Protein AF-A0A4U0WLJ9-F1 (afdb_monomer)

InterPro domains:
  IPR011032 GroES-like superfamily [SSF50129] (24-59)

Solvent-accessible surface area (backbone atoms only — not comparable to full-atom values): 4509 Å² total; per-residue (Å²): 135,84,83,79,78,79,76,72,80,88,71,83,64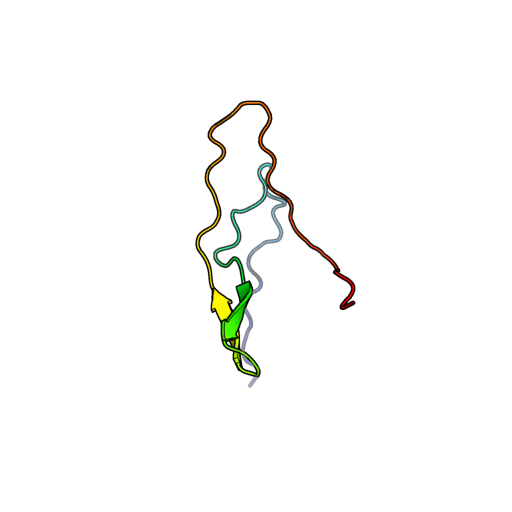,99,50,82,71,79,62,98,64,43,74,39,81,44,77,80,49,93,97,41,72,45,83,45,75,45,85,78,83,80,77,88,50,98,86,56,81,90,79,85,82,86,79,79,86,87,132

Sequence (59 aa):
MGEKVSQLPRETPKHPTIRASNSSFVLEKAGSVKYEDRPIPELKSPYDVLVNVKFTGIC

Secondary structure (DSSP, 8-state):
-------------SS----S--EEEEEEETTEEEEEE-PPPPP-STT------------

Radius of gyration: 16.76 Å; Cα contacts (8 Å, |Δi|>4): 34; chains: 1; bounding box: 43×35×43 Å

Mean predicted aligned error: 11.37 Å

Structure (mmCIF, N/CA/C/O backbone):
data_AF-A0A4U0WLJ9-F1
#
_entry.id   AF-A0A4U0WLJ9-F1
#
loop_
_atom_site.group_PDB
_atom_site.id
_atom_site.type_symbol
_atom_site.label_atom_id
_atom_site.label_alt_id
_atom_site.lab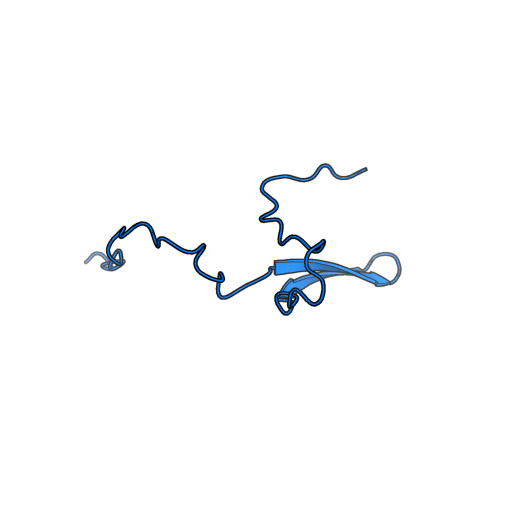el_comp_id
_atom_site.label_asym_id
_atom_site.label_entity_id
_atom_site.label_seq_id
_atom_site.pdbx_PDB_ins_code
_atom_site.Cartn_x
_atom_site.Cartn_y
_atom_site.Cartn_z
_atom_site.occupancy
_atom_site.B_iso_or_equiv
_atom_site.auth_seq_id
_atom_site.auth_comp_id
_atom_site.auth_asym_id
_atom_site.auth_atom_id
_atom_site.pdbx_PDB_model_num
ATOM 1 N N . MET A 1 1 ? -27.335 27.131 -17.048 1.00 41.16 1 MET A N 1
ATOM 2 C CA . MET A 1 1 ? -26.240 27.114 -18.041 1.00 41.16 1 MET A CA 1
ATOM 3 C C . MET A 1 1 ? -25.185 26.145 -17.540 1.00 41.16 1 MET A C 1
ATOM 5 O O . MET A 1 1 ? -24.716 26.331 -16.429 1.00 41.16 1 MET A O 1
ATOM 9 N N . GLY A 1 2 ? -24.932 25.063 -18.278 1.00 40.59 2 GLY A N 1
ATOM 10 C CA . GLY A 1 2 ? -24.104 23.944 -17.820 1.00 40.59 2 GLY A CA 1
ATOM 11 C C . GLY A 1 2 ? -22.614 24.279 -17.765 1.00 40.59 2 GLY A C 1
ATOM 12 O O . GLY A 1 2 ? -22.069 24.856 -18.706 1.00 40.59 2 GLY A O 1
ATOM 13 N N . GLU A 1 3 ? -21.965 23.895 -16.669 1.00 39.28 3 GLU A N 1
ATOM 14 C CA . GLU A 1 3 ? -20.513 23.924 -16.537 1.00 39.28 3 GLU A CA 1
ATOM 15 C C . GLU A 1 3 ? -19.891 22.913 -17.506 1.00 39.28 3 GLU A C 1
ATOM 17 O O . GLU A 1 3 ? -20.089 21.700 -17.413 1.00 39.28 3 GLU A O 1
ATOM 22 N N . LYS A 1 4 ? -19.134 23.428 -18.477 1.00 39.53 4 LYS A N 1
ATOM 23 C CA . LYS A 1 4 ? -18.248 22.622 -19.311 1.00 39.53 4 LYS A CA 1
ATOM 24 C C . LYS A 1 4 ? -17.132 22.064 -18.428 1.00 39.53 4 LYS A C 1
ATOM 26 O O . LYS A 1 4 ? -16.133 22.735 -18.191 1.00 39.53 4 LYS A O 1
ATOM 31 N N . VAL A 1 5 ? -17.257 20.804 -18.023 1.00 48.47 5 VAL A N 1
ATOM 32 C CA . VAL A 1 5 ? -16.096 19.990 -17.654 1.00 48.47 5 VAL A CA 1
ATOM 33 C C . VAL A 1 5 ? -15.347 19.720 -18.957 1.00 48.47 5 VAL A C 1
ATOM 35 O O . VAL A 1 5 ? -15.724 18.846 -19.738 1.00 48.47 5 VAL A O 1
ATOM 38 N N . SER A 1 6 ? -14.345 20.545 -19.264 1.00 46.38 6 SER A N 1
ATOM 39 C CA . SER A 1 6 ? -13.466 20.351 -20.415 1.00 46.38 6 SER A CA 1
ATOM 40 C C . SER A 1 6 ? -12.708 19.039 -20.237 1.00 46.38 6 SER A C 1
ATOM 42 O O . SER A 1 6 ? -11.700 18.971 -19.538 1.00 46.38 6 SER A O 1
ATOM 44 N N . GLN A 1 7 ? -13.239 17.984 -20.851 1.00 52.47 7 GLN A N 1
ATOM 45 C CA . GLN A 1 7 ? -12.561 16.710 -21.029 1.00 52.47 7 GLN A CA 1
ATOM 46 C C . GLN A 1 7 ? -11.266 16.973 -21.804 1.00 52.47 7 GLN A C 1
ATOM 48 O O . GLN A 1 7 ? -11.299 17.286 -22.994 1.00 52.47 7 GLN A O 1
ATOM 53 N N . LEU A 1 8 ? -10.131 16.881 -21.110 1.00 52.81 8 LEU A N 1
ATOM 54 C CA . LEU A 1 8 ? -8.817 16.819 -21.744 1.00 52.81 8 LEU A CA 1
ATOM 55 C C . LEU A 1 8 ? -8.773 15.590 -22.682 1.00 52.81 8 LEU A C 1
ATOM 57 O O . LEU A 1 8 ? -9.377 14.561 -22.350 1.00 52.81 8 LEU A O 1
ATOM 61 N N . PRO A 1 9 ? -8.111 15.673 -23.852 1.00 44.53 9 PRO A N 1
ATOM 62 C CA . PRO A 1 9 ? -8.132 14.610 -24.854 1.00 44.53 9 PRO A CA 1
ATOM 63 C C . PRO A 1 9 ? -7.598 13.290 -24.288 1.00 44.53 9 PRO A C 1
ATOM 65 O O . PRO A 1 9 ? -6.569 13.260 -23.614 1.00 44.53 9 PRO A O 1
ATOM 68 N N . ARG A 1 10 ? -8.294 12.186 -24.584 1.00 50.16 10 ARG A N 1
ATOM 69 C CA . A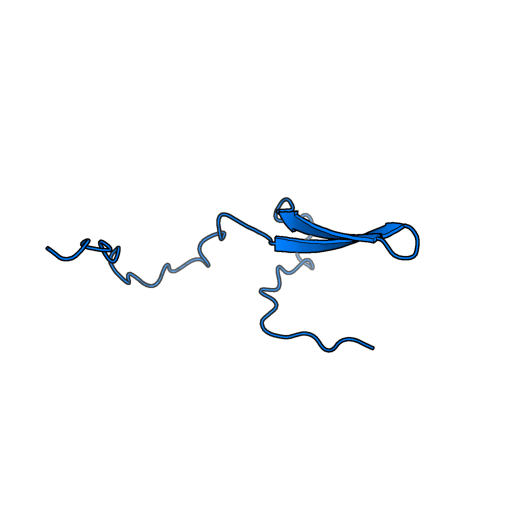RG A 1 10 ? -7.883 10.817 -24.238 1.00 50.16 10 ARG A CA 1
ATOM 70 C C . ARG A 1 10 ? -6.782 10.336 -25.188 1.00 50.16 10 ARG A C 1
ATOM 72 O O . ARG A 1 10 ? -6.979 9.387 -25.936 1.00 50.16 10 ARG A O 1
ATOM 79 N N . GLU A 1 11 ? -5.631 10.990 -25.166 1.00 42.62 11 GLU A N 1
ATOM 80 C CA . GLU A 1 11 ? -4.403 10.411 -25.710 1.00 42.62 11 GLU A CA 1
ATOM 81 C C . GLU A 1 11 ? -3.905 9.398 -24.673 1.00 42.62 11 GLU A C 1
ATOM 83 O O . GLU A 1 11 ? -3.570 9.775 -23.550 1.00 42.62 11 GLU A O 1
ATOM 88 N N . THR A 1 12 ? -3.915 8.099 -24.990 1.00 48.09 12 THR A N 1
ATOM 89 C CA . THR A 1 12 ? -3.330 7.083 -24.103 1.00 48.09 12 THR A CA 1
ATOM 90 C C . THR A 1 12 ? -1.824 7.325 -24.016 1.00 48.09 12 THR A C 1
ATOM 92 O O . THR A 1 12 ? -1.130 7.149 -25.023 1.00 48.09 12 THR A O 1
ATOM 95 N N . PRO A 1 13 ? -1.285 7.723 -22.853 1.00 46.25 13 PRO A N 1
ATOM 96 C CA . PRO A 1 13 ? 0.127 8.027 -22.751 1.00 46.25 13 PRO A CA 1
ATOM 97 C C . PRO A 1 13 ? 0.910 6.704 -22.814 1.00 46.25 13 PRO A C 1
ATOM 99 O O . PRO A 1 13 ? 0.600 5.747 -22.107 1.00 46.25 13 PRO A O 1
ATOM 102 N N . LYS A 1 14 ? 1.928 6.639 -23.689 1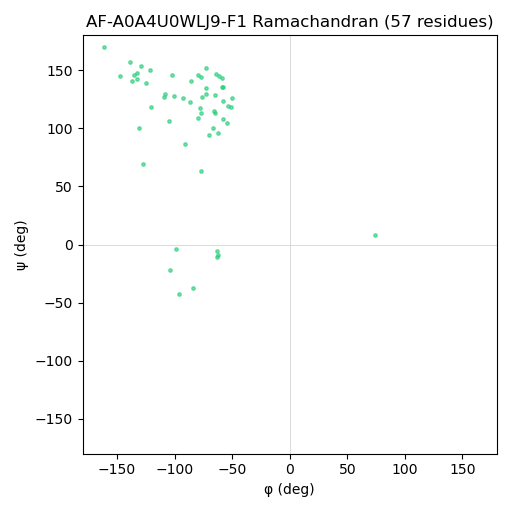.00 48.69 14 LYS A N 1
ATOM 103 C CA . LYS A 1 14 ? 2.835 5.475 -23.863 1.00 48.69 14 LYS A CA 1
ATOM 104 C C . LYS A 1 14 ? 3.665 5.157 -22.606 1.00 48.69 14 LYS A C 1
ATOM 106 O O . LYS A 1 14 ? 4.380 4.162 -22.560 1.00 48.69 14 LYS A O 1
ATOM 111 N N . HIS A 1 15 ? 3.560 6.013 -21.597 1.00 49.69 15 HIS A N 1
ATOM 112 C CA . HIS A 1 15 ? 4.058 5.847 -20.245 1.00 49.69 15 HIS A CA 1
ATOM 113 C C . HIS A 1 15 ? 2.862 6.037 -19.308 1.00 49.69 15 HIS A C 1
ATOM 115 O O . HIS A 1 15 ? 2.065 6.940 -19.575 1.00 49.69 15 HIS A O 1
ATOM 121 N N . PRO A 1 16 ? 2.688 5.242 -18.237 1.00 53.97 16 PRO A N 1
ATOM 122 C CA . PRO A 1 16 ? 1.660 5.547 -17.253 1.00 53.97 16 PRO A CA 1
ATOM 123 C C . PRO A 1 16 ? 1.890 6.989 -16.805 1.00 53.97 16 PRO A C 1
ATOM 125 O O . PRO A 1 16 ? 2.972 7.327 -16.329 1.00 53.97 16 PRO A O 1
ATOM 128 N N . THR A 1 17 ? 0.908 7.862 -17.031 1.00 54.38 17 THR A N 1
ATOM 129 C CA . THR A 1 17 ? 0.920 9.190 -16.430 1.00 54.38 17 THR A CA 1
ATOM 130 C C . THR A 1 17 ? 1.159 8.975 -14.949 1.00 54.38 17 THR A C 1
ATOM 132 O O . THR A 1 17 ? 0.378 8.272 -14.300 1.00 54.38 17 THR A O 1
ATOM 135 N N . ILE A 1 18 ? 2.267 9.509 -14.429 1.00 58.94 18 ILE A N 1
ATOM 136 C CA . ILE A 1 18 ? 2.448 9.634 -12.988 1.00 58.94 18 ILE A CA 1
ATOM 137 C C . ILE A 1 18 ? 1.213 10.406 -12.539 1.00 58.94 18 ILE A C 1
ATOM 139 O O . ILE A 1 18 ? 1.037 11.577 -12.881 1.00 58.94 18 ILE A O 1
ATOM 143 N N . ARG A 1 19 ? 0.264 9.698 -11.921 1.00 63.03 19 ARG A N 1
ATOM 144 C CA . ARG A 1 19 ? -0.938 10.326 -11.386 1.00 63.03 19 ARG A CA 1
ATOM 145 C C . ARG A 1 19 ? -0.435 11.365 -10.395 1.00 63.03 19 ARG A C 1
ATOM 147 O O . ARG A 1 19 ? 0.474 11.073 -9.630 1.00 63.03 19 ARG A O 1
ATOM 154 N N . ALA A 1 20 ? -1.001 12.566 -10.421 1.00 70.12 20 ALA A N 1
ATOM 155 C CA . ALA A 1 20 ? -0.559 13.638 -9.532 1.00 70.12 20 ALA A CA 1
ATOM 156 C C . ALA A 1 20 ? -0.750 13.305 -8.037 1.00 70.12 20 ALA A C 1
ATOM 158 O O . ALA A 1 20 ? -0.265 14.050 -7.197 1.00 70.12 20 ALA A O 1
ATOM 159 N N . SER A 1 21 ? -1.450 12.208 -7.718 1.00 87.38 21 SER A N 1
ATOM 160 C CA . SER A 1 21 ? -1.716 11.739 -6.365 1.00 87.38 21 SER A CA 1
ATOM 161 C C . SER A 1 21 ? -1.440 10.239 -6.191 1.00 87.38 21 SER A C 1
ATOM 163 O O . SER A 1 21 ? -1.670 9.424 -7.093 1.0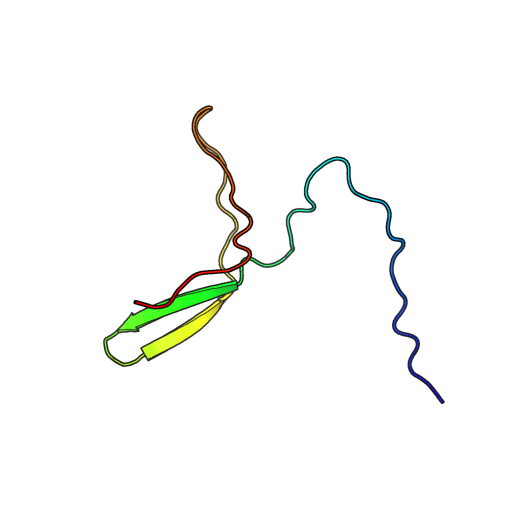0 87.38 21 SER A O 1
ATOM 165 N N . ASN A 1 22 ? -0.999 9.876 -4.990 1.00 94.44 22 ASN A N 1
ATOM 166 C CA . ASN A 1 22 ? -0.911 8.524 -4.447 1.00 94.44 22 ASN A CA 1
ATOM 167 C C . ASN A 1 22 ? -1.629 8.499 -3.085 1.00 94.44 22 ASN A C 1
ATOM 169 O O . ASN A 1 22 ? -1.033 8.414 -2.007 1.00 94.44 22 ASN A O 1
ATOM 173 N N . SER A 1 23 ? -2.954 8.634 -3.159 1.00 94.12 23 SER A N 1
ATOM 174 C CA . SER A 1 23 ? -3.829 8.679 -1.991 1.00 94.12 23 SER A CA 1
ATOM 175 C C . SER A 1 23 ? -3.812 7.358 -1.232 1.00 94.12 23 SER A C 1
ATOM 177 O O . SER A 1 23 ? -4.012 6.287 -1.803 1.00 94.12 23 SER A O 1
ATOM 179 N N . SER A 1 24 ? -3.581 7.452 0.070 1.00 95.62 24 SER A N 1
ATOM 180 C CA . SER A 1 24 ? -3.303 6.322 0.942 1.00 95.62 24 SER A CA 1
ATOM 181 C C . SER A 1 24 ? -4.101 6.435 2.236 1.00 95.62 24 SER A C 1
ATOM 183 O O . SER A 1 24 ? -4.303 7.528 2.764 1.00 95.62 24 SER A O 1
ATOM 185 N N . PHE A 1 25 ? -4.513 5.289 2.776 1.00 96.56 25 PHE A N 1
ATOM 186 C CA . PHE A 1 25 ? -4.970 5.200 4.159 1.00 96.56 25 PHE A CA 1
ATOM 187 C C . PHE A 1 25 ? -3.760 4.971 5.066 1.00 96.56 25 PHE A C 1
ATOM 189 O O . PHE A 1 25 ? -3.018 4.008 4.878 1.00 96.56 25 PHE A O 1
ATOM 196 N N . VAL A 1 26 ? -3.553 5.852 6.040 1.00 96.75 26 VAL A N 1
ATOM 197 C CA . VAL A 1 26 ? -2.413 5.818 6.961 1.00 96.75 26 VAL A CA 1
ATOM 198 C C . VAL A 1 26 ? -2.941 5.693 8.380 1.00 96.75 26 VAL A C 1
ATOM 200 O O . VAL A 1 26 ? -3.667 6.561 8.862 1.00 96.75 26 VAL A O 1
ATOM 203 N N . LEU A 1 27 ? -2.585 4.602 9.055 1.00 97.31 27 LEU A N 1
ATOM 204 C CA . LEU A 1 27 ? -2.855 4.435 10.478 1.00 97.31 27 LEU A CA 1
ATOM 205 C C . LEU A 1 27 ? -1.806 5.221 11.268 1.00 97.31 27 LEU A C 1
ATOM 207 O O . LEU A 1 27 ? -0.642 4.832 11.312 1.00 97.31 27 LEU A O 1
ATOM 211 N N . GLU A 1 28 ? -2.209 6.322 11.894 1.00 97.25 28 GLU A N 1
ATOM 212 C CA . GLU A 1 28 ? -1.291 7.141 12.696 1.00 97.25 28 GLU A CA 1
ATOM 213 C C . GLU A 1 28 ? -1.134 6.605 14.119 1.00 97.25 28 GLU A C 1
ATOM 215 O O . GLU A 1 28 ? -0.059 6.665 14.711 1.00 97.25 28 GLU A O 1
ATOM 220 N N . LYS A 1 29 ? -2.238 6.110 14.683 1.00 96.75 29 LYS A N 1
ATOM 221 C CA . LYS A 1 29 ? -2.338 5.518 16.020 1.00 96.75 29 LYS A CA 1
ATOM 222 C C . LYS A 1 29 ? -3.605 4.673 16.107 1.00 96.75 29 LYS A C 1
ATOM 224 O O . LYS A 1 29 ? -4.472 4.761 15.237 1.00 96.75 29 LYS A O 1
ATOM 229 N N . ALA A 1 30 ? -3.744 3.894 17.179 1.00 97.44 30 ALA A N 1
ATOM 230 C CA . ALA A 1 30 ? -4.959 3.126 17.441 1.00 97.44 30 ALA A CA 1
ATOM 231 C C . ALA A 1 30 ? -6.215 4.014 17.328 1.00 97.44 30 ALA A C 1
ATOM 233 O O . ALA A 1 30 ? -6.290 5.080 17.942 1.00 97.44 30 ALA A O 1
ATOM 234 N N . GLY A 1 31 ? -7.175 3.586 16.505 1.00 96.88 31 GLY A N 1
ATOM 235 C CA . GLY A 1 31 ? -8.426 4.310 16.258 1.00 96.88 31 GLY A CA 1
ATOM 236 C C . GLY A 1 31 ? -8.319 5.569 15.384 1.00 96.88 31 GLY A C 1
ATOM 237 O O . GLY A 1 31 ? -9.302 6.294 15.283 1.00 96.88 31 GLY A O 1
ATOM 238 N N . SER A 1 32 ? -7.169 5.855 14.756 1.00 97.50 32 SER A N 1
ATOM 239 C CA . SER A 1 32 ? -6.969 7.051 13.921 1.00 97.50 32 SER A CA 1
ATOM 240 C C . SER A 1 32 ? -6.353 6.694 12.572 1.00 97.50 32 SER A C 1
ATOM 242 O O . SER A 1 32 ? -5.138 6.514 12.458 1.00 97.50 32 SER A O 1
ATOM 244 N N . VAL A 1 33 ? -7.201 6.623 11.547 1.00 97.31 33 VAL A N 1
ATOM 245 C CA . VAL A 1 33 ? -6.797 6.436 10.149 1.00 97.31 33 VAL A CA 1
ATOM 246 C C . VAL A 1 33 ? -7.018 7.742 9.393 1.00 97.31 33 VAL A C 1
ATOM 248 O O . VAL A 1 33 ? -8.110 8.307 9.442 1.00 97.31 33 VAL A O 1
ATOM 251 N N . LYS A 1 34 ? -5.997 8.208 8.674 1.00 97.50 34 LYS A N 1
ATOM 252 C CA . LYS A 1 34 ? -6.091 9.340 7.747 1.00 97.50 34 LYS A CA 1
ATOM 253 C C . LYS A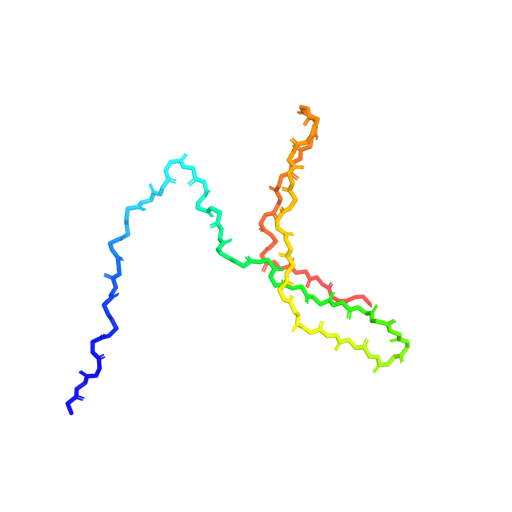 1 34 ? -6.159 8.859 6.313 1.00 97.50 34 LYS A C 1
ATOM 255 O O . LYS A 1 34 ? -5.515 7.877 5.961 1.00 97.50 34 LYS A O 1
ATOM 260 N N . TYR A 1 35 ? -6.909 9.584 5.495 1.00 96.62 35 TYR A N 1
ATOM 261 C CA . TYR A 1 35 ? -6.848 9.466 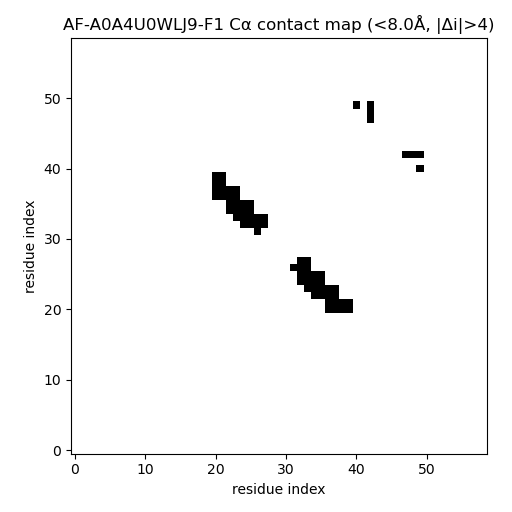4.048 1.00 96.62 35 TYR A CA 1
ATOM 262 C C . TYR A 1 35 ? -6.098 10.681 3.512 1.00 96.62 35 TYR A C 1
ATOM 264 O O . TYR A 1 35 ? -6.609 11.800 3.564 1.00 96.62 35 TYR A O 1
ATOM 272 N N . GLU A 1 36 ? -4.862 10.469 3.080 1.00 95.69 36 GLU A N 1
ATOM 273 C CA . GLU A 1 36 ? -3.945 11.541 2.693 1.00 95.69 36 GLU A CA 1
ATOM 274 C C . GLU A 1 36 ? -3.160 11.181 1.435 1.00 95.69 36 GLU A C 1
ATOM 276 O O . GLU A 1 36 ? -2.998 10.008 1.091 1.00 95.69 36 GLU A O 1
ATOM 281 N N . ASP A 1 37 ? -2.678 12.203 0.734 1.00 95.38 37 ASP A N 1
ATOM 282 C CA . ASP A 1 37 ? -1.777 12.008 -0.392 1.00 95.38 37 ASP A CA 1
ATOM 283 C C . ASP A 1 37 ? -0.352 11.703 0.082 1.00 95.38 37 ASP A C 1
ATOM 285 O O . ASP A 1 37 ? 0.107 12.223 1.101 1.00 95.38 37 ASP A O 1
ATOM 289 N N . ARG A 1 38 ? 0.350 10.842 -0.656 1.00 94.44 38 ARG A N 1
ATOM 290 C CA . ARG A 1 38 ? 1.718 10.417 -0.349 1.00 94.44 38 ARG A CA 1
ATOM 291 C C . ARG A 1 38 ? 2.598 10.579 -1.584 1.00 94.44 38 ARG A C 1
ATOM 293 O O . ARG A 1 38 ? 2.101 10.475 -2.699 1.00 94.44 38 ARG A O 1
ATOM 300 N N . PRO A 1 39 ? 3.916 10.777 -1.431 1.00 93.75 39 PRO A N 1
ATOM 301 C CA . PRO A 1 39 ? 4.809 10.784 -2.582 1.00 93.75 39 PRO A CA 1
ATOM 302 C C . PRO A 1 39 ? 4.774 9.432 -3.306 1.00 93.75 39 PRO A C 1
ATOM 304 O O . PRO A 1 39 ? 4.643 8.373 -2.684 1.00 93.75 39 PRO A O 1
ATOM 307 N N . ILE A 1 40 ? 4.902 9.472 -4.631 1.00 93.19 40 ILE A N 1
ATOM 308 C CA . ILE A 1 40 ? 5.102 8.271 -5.445 1.00 93.19 40 ILE A CA 1
ATOM 309 C C . ILE A 1 40 ? 6.562 7.828 -5.276 1.00 93.19 40 ILE A C 1
ATOM 311 O O . ILE A 1 40 ? 7.454 8.657 -5.462 1.00 93.19 40 ILE A O 1
ATOM 315 N N . PRO A 1 41 ? 6.835 6.561 -4.912 1.00 92.19 41 PRO A N 1
ATOM 316 C CA . PRO A 1 41 ? 8.203 6.084 -4.746 1.00 92.19 41 PRO A CA 1
ATOM 317 C C . PRO A 1 41 ? 9.003 6.103 -6.052 1.00 92.19 41 PRO A C 1
ATOM 319 O O . PRO A 1 41 ? 8.475 5.818 -7.127 1.00 92.19 41 PRO A O 1
ATOM 322 N N . GLU A 1 42 ? 10.301 6.370 -5.941 1.00 92.44 42 GLU A N 1
ATOM 323 C CA . GLU A 1 42 ? 11.256 6.197 -7.036 1.00 92.44 42 GLU A CA 1
ATOM 324 C C . GLU A 1 42 ? 11.760 4.750 -7.080 1.00 92.44 42 GLU A C 1
ATOM 326 O O . GLU A 1 42 ? 12.029 4.147 -6.038 1.00 92.44 42 GLU A O 1
ATOM 331 N N . LEU A 1 43 ? 11.927 4.206 -8.287 1.00 95.12 43 LEU A N 1
ATOM 332 C CA . LEU A 1 43 ? 12.539 2.895 -8.499 1.00 95.12 43 LEU A CA 1
ATOM 333 C C . LEU A 1 43 ? 14.060 3.028 -8.377 1.00 95.12 43 LEU A C 1
ATOM 335 O O . LEU A 1 43 ? 14.678 3.755 -9.155 1.00 95.12 43 LEU A O 1
ATOM 339 N N . LYS A 1 44 ? 14.665 2.344 -7.401 1.00 96.00 44 LYS A N 1
ATOM 340 C CA . LYS A 1 44 ? 16.111 2.437 -7.117 1.00 96.00 44 LYS A CA 1
ATOM 341 C C . LYS A 1 44 ? 16.885 1.221 -7.612 1.00 96.00 44 LYS A C 1
ATOM 343 O O . LYS A 1 44 ? 18.094 1.298 -7.810 1.00 96.00 44 LYS A O 1
ATOM 348 N N . SER A 1 45 ? 16.193 0.105 -7.794 1.00 97.12 45 SER A N 1
ATOM 349 C CA . SER A 1 45 ? 16.734 -1.174 -8.234 1.00 97.12 45 SER A CA 1
ATOM 350 C C . SER A 1 45 ? 16.052 -1.628 -9.529 1.00 97.12 45 SER A C 1
ATOM 352 O O . SER A 1 45 ? 14.865 -1.357 -9.720 1.00 97.12 45 SER A O 1
ATOM 354 N N . PRO A 1 46 ? 16.747 -2.383 -10.403 1.00 96.44 46 PRO A N 1
ATOM 355 C CA . PRO A 1 46 ? 16.125 -3.009 -11.574 1.00 96.44 46 PRO A CA 1
ATOM 356 C C . PRO A 1 46 ? 15.056 -4.055 -11.215 1.00 96.44 46 PRO A C 1
ATOM 358 O O . PRO A 1 46 ? 14.337 -4.517 -12.096 1.00 96.44 46 PRO A O 1
ATOM 361 N N . TYR A 1 47 ? 14.963 -4.443 -9.943 1.00 97.31 47 TYR A N 1
ATOM 362 C CA . TYR A 1 47 ? 13.974 -5.396 -9.442 1.00 97.31 47 TYR A CA 1
ATOM 363 C C . TYR A 1 47 ? 12.761 -4.725 -8.781 1.00 97.31 47 TYR A C 1
ATOM 365 O O . TYR A 1 47 ? 11.833 -5.422 -8.376 1.00 97.31 47 TYR A O 1
ATOM 373 N N . ASP A 1 48 ? 12.754 -3.394 -8.663 1.00 97.06 48 ASP A N 1
ATOM 374 C CA . ASP A 1 48 ? 11.624 -2.659 -8.100 1.00 97.06 48 ASP A CA 1
ATOM 375 C C . ASP A 1 48 ? 10.510 -2.506 -9.145 1.00 97.06 48 ASP A C 1
ATOM 377 O O . ASP A 1 48 ? 10.763 -2.303 -10.334 1.00 97.06 48 ASP A O 1
ATOM 381 N N . VAL A 1 49 ? 9.255 -2.532 -8.693 1.00 95.19 49 VAL A N 1
ATOM 382 C CA . VAL A 1 49 ? 8.086 -2.288 -9.549 1.00 95.19 49 VAL A CA 1
ATOM 383 C C . VAL A 1 49 ? 7.120 -1.305 -8.896 1.00 95.19 49 VAL A C 1
ATOM 385 O O . VAL A 1 49 ? 6.892 -1.343 -7.688 1.00 95.19 49 VAL A O 1
ATOM 388 N N . LEU A 1 50 ? 6.510 -0.436 -9.709 1.00 93.50 50 LEU A N 1
ATOM 389 C CA . LEU A 1 50 ? 5.394 0.411 -9.286 1.00 93.50 50 LEU A CA 1
ATOM 390 C C . LEU A 1 50 ? 4.067 -0.277 -9.601 1.00 93.50 50 LEU A C 1
ATOM 392 O O . LEU A 1 50 ? 3.795 -0.639 -10.746 1.00 93.50 50 LEU A O 1
ATOM 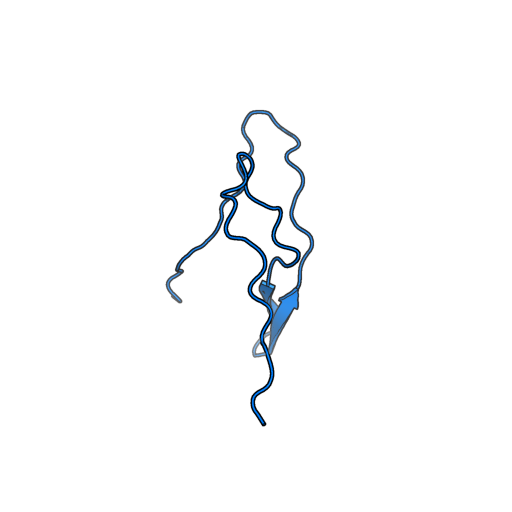396 N N . VAL A 1 51 ? 3.212 -0.407 -8.588 1.00 92.94 51 VAL A N 1
ATOM 397 C CA . VAL A 1 51 ? 1.897 -1.044 -8.714 1.00 92.94 51 VAL A CA 1
ATOM 398 C C . VAL A 1 51 ? 0.790 0.001 -8.608 1.00 92.94 51 VAL A C 1
ATOM 400 O O . VAL A 1 51 ? 0.701 0.743 -7.635 1.00 92.94 51 VAL A O 1
ATOM 403 N N . ASN A 1 52 ? -0.106 0.026 -9.596 1.00 91.94 52 ASN A N 1
ATOM 404 C CA . ASN A 1 52 ? -1.328 0.830 -9.559 1.00 91.94 52 ASN A CA 1
ATOM 405 C C . ASN A 1 52 ? -2.465 0.003 -8.948 1.00 91.94 52 ASN A C 1
ATOM 407 O O . ASN A 1 52 ? -3.211 -0.661 -9.675 1.00 91.94 52 ASN A O 1
ATOM 411 N N . VAL A 1 53 ? -2.562 0.025 -7.617 1.00 92.31 53 VAL A N 1
ATOM 412 C CA . VAL A 1 53 ? -3.570 -0.731 -6.861 1.00 92.31 53 VAL A CA 1
ATOM 413 C C . VAL A 1 53 ? -4.975 -0.335 -7.322 1.00 92.31 53 VAL A C 1
ATOM 415 O O . VAL A 1 53 ? -5.337 0.841 -7.320 1.00 92.31 53 VAL A O 1
ATOM 418 N N . LYS A 1 54 ? -5.768 -1.323 -7.754 1.00 92.50 54 LYS A N 1
ATOM 419 C CA . LYS A 1 54 ? -7.164 -1.118 -8.182 1.00 92.50 54 LYS A CA 1
ATOM 420 C C . LYS A 1 54 ? -8.159 -1.413 -7.074 1.00 92.50 54 LYS A C 1
ATOM 422 O O . LYS A 1 54 ? -9.099 -0.651 -6.891 1.00 92.50 54 LYS A O 1
ATOM 427 N N . PHE A 1 55 ? -7.924 -2.500 -6.347 1.00 94.94 55 PHE A N 1
ATOM 428 C CA . PHE A 1 55 ? -8.768 -2.973 -5.261 1.00 94.94 55 PHE A CA 1
ATOM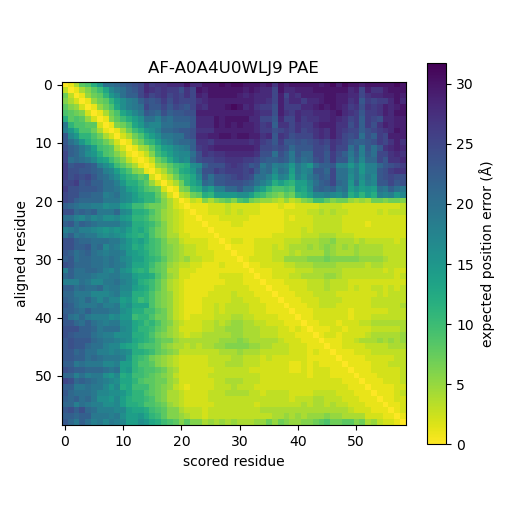 429 C C . PHE A 1 55 ? -7.881 -3.636 -4.210 1.00 94.94 55 PHE A C 1
ATOM 431 O O . PHE A 1 55 ? -6.895 -4.285 -4.559 1.00 94.94 55 PHE A O 1
ATOM 438 N N . THR A 1 56 ? -8.242 -3.483 -2.941 1.00 95.38 56 THR A N 1
ATOM 439 C CA . THR A 1 56 ? -7.640 -4.215 -1.824 1.00 95.38 56 THR A CA 1
ATOM 440 C C . THR A 1 56 ? -8.749 -4.674 -0.891 1.00 95.38 56 THR A C 1
ATOM 442 O O . THR A 1 56 ? -9.715 -3.942 -0.674 1.00 95.38 56 THR A O 1
ATOM 445 N N . GLY A 1 57 ? -8.626 -5.887 -0.358 1.00 96.31 57 GLY A N 1
ATOM 446 C CA . GLY A 1 57 ? -9.463 -6.327 0.753 1.00 96.31 57 GLY A CA 1
ATOM 447 C C . GLY A 1 57 ? -9.034 -5.633 2.045 1.00 96.31 57 GLY A C 1
ATOM 448 O O . GLY A 1 57 ? -7.867 -5.262 2.191 1.00 96.31 57 GLY A O 1
ATOM 449 N N . ILE A 1 58 ? -9.977 -5.468 2.967 1.00 94.12 58 ILE A N 1
ATOM 450 C CA . ILE A 1 58 ? -9.695 -5.132 4.366 1.00 94.12 58 ILE A CA 1
ATOM 451 C C . ILE A 1 58 ? -9.817 -6.446 5.143 1.00 94.12 58 ILE A C 1
ATOM 453 O O . ILE A 1 58 ? -10.811 -7.152 4.968 1.00 94.12 58 ILE A O 1
ATOM 457 N N . CYS A 1 59 ? -8.790 -6.788 5.920 1.00 90.31 59 CYS A N 1
ATOM 458 C CA . CYS A 1 59 ? -8.739 -7.984 6.763 1.00 90.31 59 CYS A CA 1
ATOM 459 C C . CYS A 1 59 ? -9.003 -7.617 8.223 1.00 90.31 59 CYS A C 1
ATOM 461 O O . CYS A 1 59 ? -8.569 -6.513 8.628 1.00 90.31 59 CYS A O 1
#

pLDDT: mean 79.6, std 22.06, range [39.28, 97.5]

Foldseek 3Di:
DDDPPPDDDPPPDPDPPPPPFDWDWDPPDVPDTDTDTDDQDDDPDPPDDDDDDDDDDDD

Organism: NCBI:txid331657